Protein AF-A0A453D131-F1 (afdb_monomer_lite)

Foldseek 3Di:
DDDPAPPVQKWKDAPNDTDDPPDDCVVVPNDPPGDIDIDGDDDDDD

Organism: Aegilops tauschii subsp. strangulata (NCBI:txid200361)

Structure (mmCIF, N/CA/C/O backbone):
data_AF-A0A453D131-F1
#
_entry.id   AF-A0A453D131-F1
#
loop_
_atom_site.group_PDB
_atom_site.id
_atom_site.type_symbol
_atom_site.label_atom_id
_atom_site.label_alt_id
_atom_site.label_comp_id
_atom_site.label_asym_id
_atom_site.label_entity_id
_atom_site.label_seq_id
_atom_site.pdbx_PDB_ins_code
_atom_site.Cartn_x
_atom_site.Cartn_y
_atom_site.Cartn_z
_atom_site.occupancy
_atom_site.B_iso_or_equiv
_atom_site.auth_seq_id
_atom_site.auth_comp_id
_atom_site.auth_asym_id
_atom_site.auth_atom_id
_atom_site.pdbx_PDB_model_num
ATOM 1 N N . ASP A 1 1 ? 16.979 -2.195 0.681 1.00 50.62 1 ASP A N 1
ATOM 2 C CA . ASP A 1 1 ? 16.576 -2.453 -0.713 1.00 50.62 1 ASP A CA 1
ATOM 3 C C . ASP A 1 1 ? 16.765 -3.901 -1.107 1.00 50.62 1 ASP A C 1
ATOM 5 O O . ASP A 1 1 ? 17.776 -4.292 -1.674 1.00 50.62 1 ASP A O 1
ATOM 9 N N . LYS A 1 2 ? 15.794 -4.727 -0.734 1.00 65.06 2 LYS A N 1
ATOM 10 C CA . LYS A 1 2 ? 15.651 -6.099 -1.211 1.00 65.06 2 LYS A CA 1
ATOM 11 C C . LYS A 1 2 ? 14.201 -6.237 -1.625 1.00 65.06 2 LYS A C 1
ATOM 13 O O . LYS A 1 2 ? 13.357 -6.214 -0.746 1.00 65.06 2 LYS A O 1
ATOM 18 N N . GLU A 1 3 ? 13.967 -6.312 -2.928 1.00 67.81 3 GLU A N 1
ATOM 19 C CA . GLU A 1 3 ? 12.906 -7.077 -3.592 1.00 67.81 3 GLU A CA 1
ATOM 20 C C . GLU A 1 3 ? 12.978 -6.726 -5.080 1.00 67.81 3 GLU A C 1
ATOM 22 O O . GLU A 1 3 ? 12.702 -5.604 -5.489 1.00 67.81 3 GLU A O 1
ATOM 27 N N . GLY A 1 4 ? 13.455 -7.670 -5.896 1.00 76.25 4 GLY A N 1
ATOM 28 C CA . GLY A 1 4 ? 13.743 -7.487 -7.325 1.00 76.25 4 GLY A CA 1
ATOM 29 C C . GLY A 1 4 ? 12.505 -7.340 -8.214 1.00 76.25 4 GLY A C 1
ATOM 30 O O . GLY A 1 4 ? 12.554 -7.724 -9.378 1.00 76.25 4 GLY A O 1
ATOM 31 N N . ILE A 1 5 ? 11.398 -6.836 -7.668 1.00 76.25 5 ILE A N 1
ATOM 32 C CA . ILE A 1 5 ? 10.136 -6.639 -8.372 1.00 76.25 5 ILE A CA 1
ATOM 33 C C . ILE A 1 5 ? 9.973 -5.139 -8.627 1.00 76.25 5 ILE A C 1
ATOM 35 O O . ILE A 1 5 ? 9.750 -4.388 -7.675 1.00 76.25 5 ILE A O 1
ATOM 39 N N . PRO A 1 6 ? 10.065 -4.688 -9.889 1.00 84.56 6 PRO A N 1
ATOM 40 C CA . PRO A 1 6 ? 9.867 -3.292 -10.249 1.00 84.56 6 PRO A CA 1
ATOM 41 C C . PRO A 1 6 ? 8.551 -2.722 -9.680 1.00 84.56 6 PRO A C 1
ATOM 43 O O . PRO A 1 6 ? 7.521 -3.395 -9.768 1.00 84.56 6 PRO A O 1
ATOM 46 N N . PRO A 1 7 ? 8.541 -1.500 -9.113 1.00 82.62 7 PRO A N 1
ATOM 47 C CA . PRO A 1 7 ? 7.340 -0.904 -8.516 1.00 82.62 7 PRO A CA 1
ATOM 48 C C . PRO A 1 7 ? 6.140 -0.824 -9.467 1.00 82.62 7 PRO A C 1
ATOM 50 O O . PRO A 1 7 ? 4.999 -0.999 -9.059 1.00 82.62 7 PRO A O 1
ATOM 53 N N . ASP A 1 8 ? 6.384 -0.635 -10.762 1.00 84.56 8 ASP A N 1
ATOM 54 C CA . ASP A 1 8 ? 5.346 -0.596 -11.794 1.00 84.56 8 ASP A CA 1
ATOM 55 C C . ASP A 1 8 ? 4.704 -1.973 -12.069 1.00 84.56 8 ASP A C 1
ATOM 57 O O . ASP A 1 8 ? 3.612 -2.065 -12.647 1.00 84.56 8 ASP A O 1
ATOM 61 N N . GLN A 1 9 ? 5.363 -3.048 -11.623 1.00 86.12 9 GLN A N 1
ATOM 62 C CA . GLN A 1 9 ? 4.849 -4.416 -11.633 1.00 86.12 9 GLN A CA 1
ATOM 63 C C . GLN A 1 9 ? 4.073 -4.770 -10.359 1.00 86.12 9 GLN A C 1
ATOM 65 O O . GLN A 1 9 ? 3.506 -5.859 -10.284 1.00 86.12 9 GLN A O 1
ATOM 70 N N . GLN A 1 10 ? 4.000 -3.872 -9.379 1.00 88.38 10 GLN A N 1
ATOM 71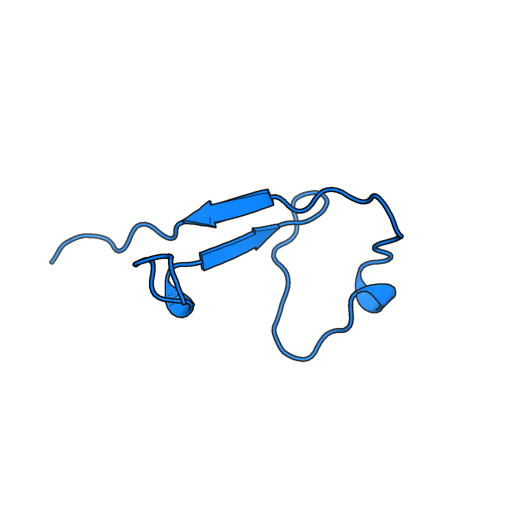 C CA . GLN A 1 10 ? 3.287 -4.079 -8.125 1.00 88.38 10 GLN A CA 1
ATOM 72 C C . GLN A 1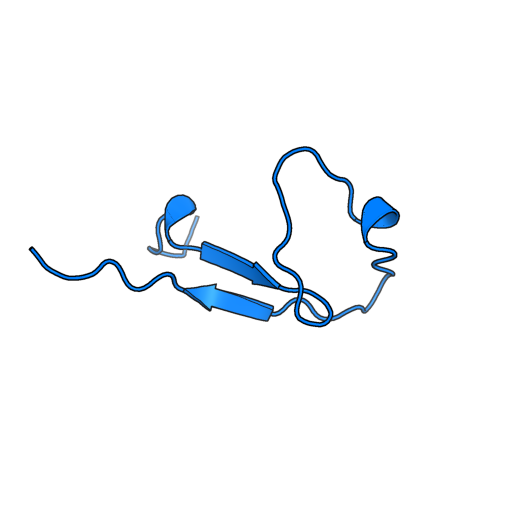 10 ? 1.937 -3.352 -8.131 1.00 88.38 10 GLN A C 1
ATOM 74 O O . GLN A 1 10 ? 1.778 -2.278 -8.712 1.00 88.38 10 GLN A O 1
ATOM 79 N N . ARG A 1 11 ? 0.931 -3.944 -7.486 1.00 91.19 11 ARG A N 1
ATOM 80 C CA . ARG A 1 11 ? -0.359 -3.307 -7.195 1.00 91.19 11 ARG A CA 1
ATOM 81 C C . ARG A 1 11 ? -0.759 -3.611 -5.764 1.00 91.19 11 ARG A C 1
ATOM 83 O O . ARG A 1 11 ? -0.815 -4.776 -5.376 1.00 91.19 11 ARG A O 1
ATOM 90 N N . LEU A 1 12 ? -1.103 -2.573 -5.014 1.00 93.25 12 LEU A N 1
ATOM 91 C CA . LEU A 1 12 ? -1.724 -2.718 -3.702 1.00 93.25 12 LEU A CA 1
ATOM 92 C C . LEU A 1 12 ? -3.243 -2.750 -3.859 1.00 93.25 12 LEU A C 1
ATOM 94 O O . LEU A 1 12 ? -3.814 -1.914 -4.560 1.00 93.25 12 LEU A O 1
ATOM 98 N N . ILE A 1 13 ? -3.885 -3.717 -3.208 1.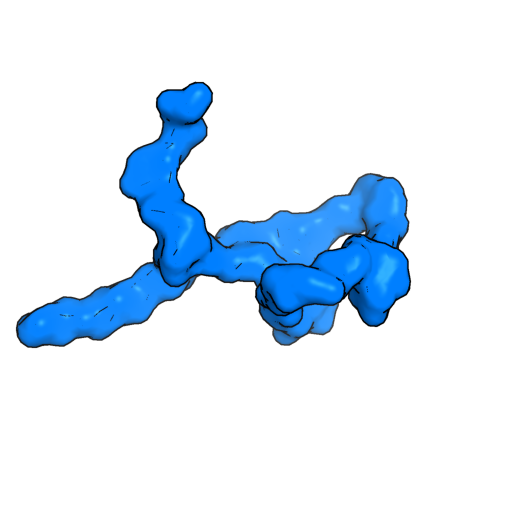00 95.31 13 ILE A N 1
ATOM 99 C CA . ILE A 1 13 ? -5.334 -3.910 -3.212 1.00 95.31 13 ILE A CA 1
ATOM 100 C C . ILE A 1 13 ? -5.863 -3.898 -1.778 1.00 95.31 13 ILE A C 1
ATOM 102 O O . ILE A 1 13 ? -5.378 -4.627 -0.910 1.00 95.31 13 ILE A O 1
ATOM 106 N N . PHE A 1 14 ? -6.921 -3.123 -1.554 1.00 96.56 14 PHE A N 1
ATOM 107 C CA . PHE A 1 14 ? -7.702 -3.112 -0.321 1.00 96.56 14 PHE A CA 1
ATOM 108 C C . PHE A 1 14 ? -9.185 -3.288 -0.641 1.00 96.56 14 PHE A C 1
ATOM 110 O O . PHE A 1 14 ? -9.71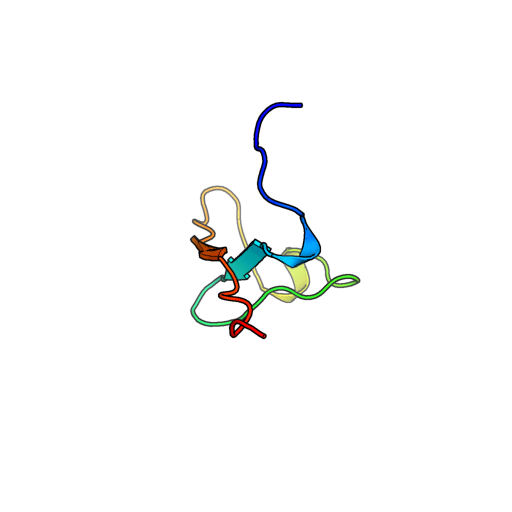1 -2.592 -1.507 1.00 96.56 14 PHE A O 1
ATOM 117 N N . ALA A 1 15 ? -9.866 -4.218 0.035 1.00 95.00 15 ALA A N 1
ATOM 118 C CA . ALA A 1 15 ? -11.299 -4.477 -0.161 1.00 95.00 15 ALA A CA 1
ATOM 119 C C . ALA A 1 15 ? -11.715 -4.616 -1.649 1.00 95.00 15 ALA A C 1
ATOM 121 O O . ALA A 1 15 ? -12.746 -4.100 -2.077 1.00 95.00 15 ALA A O 1
ATOM 122 N N . GLY A 1 16 ? -10.876 -5.271 -2.462 1.00 93.50 16 GLY A N 1
ATOM 123 C CA . GLY A 1 16 ? -11.104 -5.456 -3.902 1.00 93.50 16 GLY A CA 1
ATOM 124 C C . GLY A 1 16 ? -10.815 -4.233 -4.784 1.00 93.50 16 GLY A C 1
ATOM 125 O O . GLY A 1 16 ? -10.995 -4.313 -5.997 1.00 93.50 16 GLY A O 1
ATOM 126 N N . LYS A 1 17 ? -10.346 -3.114 -4.218 1.00 94.50 17 LYS A N 1
ATOM 127 C CA . LYS A 1 17 ? -9.974 -1.896 -4.952 1.00 94.50 17 LYS A CA 1
ATOM 128 C C . LYS A 1 17 ? -8.462 -1.733 -5.010 1.00 94.50 17 LYS A C 1
ATOM 130 O O . LYS A 1 17 ? -7.784 -1.876 -3.995 1.00 94.50 17 LYS A O 1
ATOM 135 N N . GLN A 1 18 ? -7.943 -1.414 -6.193 1.00 94.12 18 GLN A N 1
ATOM 136 C CA . GLN A 1 18 ? -6.545 -1.025 -6.350 1.00 94.12 18 GLN A CA 1
ATOM 137 C C . GLN A 1 18 ? -6.333 0.364 -5.740 1.00 94.12 18 GLN A C 1
ATOM 139 O O . GLN A 1 18 ? -7.163 1.249 -5.939 1.00 94.12 18 GLN A O 1
ATOM 144 N N . LEU A 1 19 ? -5.225 0.553 -5.028 1.00 94.62 19 LEU A N 1
ATOM 145 C CA . LEU A 1 19 ? -4.813 1.876 -4.578 1.00 94.62 19 LEU A CA 1
ATOM 146 C C . LEU A 1 19 ? -4.209 2.674 -5.742 1.00 94.62 19 LEU A C 1
ATOM 148 O O . LEU A 1 19 ? -3.632 2.114 -6.680 1.00 94.62 19 LEU A O 1
ATOM 152 N N . GLU A 1 20 ? -4.369 3.989 -5.667 1.00 93.94 20 GLU A N 1
ATOM 153 C CA . GLU A 1 20 ? -3.935 4.951 -6.680 1.00 93.94 20 GLU A CA 1
ATOM 154 C C . GLU A 1 20 ? -2.924 5.915 -6.066 1.00 93.94 20 GLU A C 1
ATOM 156 O O . GLU A 1 20 ? -3.104 6.365 -4.929 1.00 93.94 20 GLU A O 1
ATOM 161 N N . ASP A 1 21 ? -1.901 6.264 -6.843 1.00 90.31 21 ASP A N 1
ATOM 162 C CA . ASP A 1 21 ? -0.965 7.321 -6.477 1.00 90.31 21 ASP A CA 1
ATOM 163 C C . ASP A 1 21 ? -1.715 8.654 -6.353 1.00 90.31 21 ASP A C 1
ATOM 165 O O . ASP A 1 21 ? -2.580 8.984 -7.166 1.00 90.31 21 ASP A O 1
ATOM 169 N N . GLY A 1 22 ? -1.399 9.427 -5.314 1.00 93.12 22 GLY A N 1
ATOM 170 C CA . GLY A 1 22 ? -2.048 10.713 -5.042 1.00 93.12 22 GLY A CA 1
ATOM 171 C C . GLY A 1 22 ? -3.302 10.641 -4.165 1.00 93.12 22 GLY A C 1
ATOM 172 O O . GLY A 1 22 ? -3.864 11.688 -3.851 1.00 93.12 22 GLY A O 1
ATOM 173 N N . ARG A 1 23 ? -3.715 9.449 -3.713 1.00 96.12 23 ARG A N 1
ATOM 174 C CA . ARG A 1 23 ? -4.720 9.291 -2.649 1.00 96.12 23 ARG A CA 1
ATOM 175 C C . ARG A 1 23 ? -4.082 8.868 -1.333 1.00 96.12 23 ARG A C 1
ATOM 177 O O . ARG A 1 23 ? -3.102 8.128 -1.297 1.00 96.12 23 ARG A O 1
ATOM 184 N N . THR A 1 24 ? -4.660 9.329 -0.235 1.00 96.31 24 THR A N 1
ATOM 185 C CA . THR A 1 24 ? -4.271 8.941 1.119 1.00 96.31 24 THR A CA 1
ATOM 186 C C . THR A 1 24 ? -4.941 7.627 1.523 1.00 96.31 24 THR A C 1
ATOM 188 O O . THR A 1 24 ? -5.964 7.225 0.972 1.00 96.31 24 THR A O 1
ATOM 191 N N . LEU A 1 25 ? -4.406 6.958 2.549 1.00 95.69 25 LEU A N 1
ATOM 192 C CA . LEU A 1 25 ? -5.053 5.778 3.141 1.00 95.69 25 LEU A CA 1
ATOM 193 C C . LEU A 1 25 ? -6.449 6.100 3.711 1.00 95.69 25 LEU A C 1
ATOM 195 O O . LEU A 1 25 ? -7.338 5.247 3.689 1.00 95.69 25 LEU A O 1
ATOM 199 N N . ALA A 1 26 ? -6.654 7.337 4.174 1.00 96.00 26 ALA A N 1
ATOM 200 C CA . ALA A 1 26 ? -7.935 7.806 4.692 1.00 96.00 26 ALA A CA 1
ATOM 201 C C . ALA A 1 26 ? -9.013 7.892 3.598 1.00 96.00 26 ALA A C 1
ATOM 203 O O . ALA A 1 26 ? -10.166 7.570 3.872 1.00 96.00 26 ALA A O 1
ATOM 204 N N . ASP A 1 27 ? -8.641 8.209 2.352 1.00 97.38 27 ASP A N 1
ATOM 205 C CA . ASP A 1 27 ? -9.575 8.242 1.210 1.00 97.38 27 ASP A CA 1
ATOM 206 C C . ASP A 1 27 ? -10.175 6.860 0.896 1.00 97.38 27 ASP A C 1
ATOM 208 O O . ASP A 1 27 ? -11.238 6.752 0.284 1.00 97.38 27 ASP A O 1
ATOM 212 N N . TYR A 1 28 ? -9.507 5.792 1.342 1.00 96.44 28 TYR A N 1
ATOM 213 C CA . TYR A 1 28 ? -9.976 4.407 1.260 1.00 96.44 28 TYR A CA 1
ATOM 214 C C . TYR A 1 28 ? -10.523 3.872 2.591 1.00 96.44 28 TYR A C 1
ATOM 216 O O . TYR A 1 28 ? -10.886 2.698 2.668 1.00 96.44 28 TYR A O 1
ATOM 224 N N . ASN A 1 29 ? -10.587 4.709 3.632 1.00 96.06 29 ASN A N 1
ATOM 225 C CA . ASN A 1 29 ? -10.964 4.337 4.996 1.00 96.06 29 ASN A CA 1
ATOM 226 C C . ASN A 1 29 ? -10.116 3.178 5.568 1.00 96.06 29 ASN A C 1
ATOM 228 O O . ASN A 1 29 ? -10.617 2.324 6.301 1.00 96.06 29 ASN A O 1
ATOM 232 N N . ILE A 1 30 ? -8.828 3.128 5.209 1.00 96.94 30 ILE A N 1
ATOM 233 C CA . ILE A 1 30 ? -7.882 2.125 5.712 1.00 96.94 30 ILE A CA 1
ATOM 234 C C . ILE A 1 30 ? -7.451 2.529 7.121 1.00 96.94 30 ILE A C 1
ATOM 236 O O . ILE A 1 30 ? -6.951 3.633 7.344 1.00 96.94 30 ILE A O 1
ATOM 240 N N . GLN A 1 31 ? -7.628 1.618 8.074 1.00 97.12 31 GLN A N 1
ATOM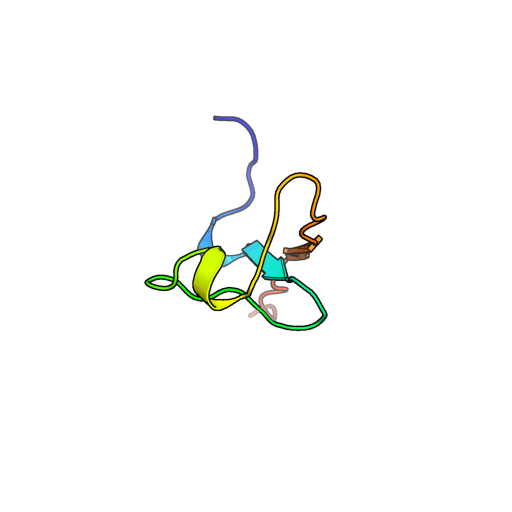 241 C CA . GLN A 1 31 ? -7.284 1.831 9.478 1.00 97.12 31 GLN A CA 1
ATOM 242 C C . GLN A 1 31 ? -6.003 1.082 9.849 1.00 97.12 31 GLN A C 1
ATOM 244 O O . GLN A 1 31 ? -5.498 0.248 9.091 1.00 97.12 31 GLN A O 1
ATOM 249 N N . LYS A 1 32 ? -5.474 1.359 11.045 1.00 96.69 32 LYS A N 1
ATOM 250 C CA . LYS A 1 32 ? -4.406 0.530 11.615 1.00 96.69 32 LYS A CA 1
ATOM 251 C C . LYS A 1 32 ? -4.847 -0.934 11.626 1.00 96.69 32 LYS A C 1
ATOM 253 O O . LYS A 1 32 ? -6.032 -1.216 11.761 1.00 96.69 32 LYS A O 1
ATOM 258 N N . GLU A 1 33 ? -3.885 -1.833 11.432 1.00 96.44 33 GLU A N 1
ATOM 259 C CA . GLU A 1 33 ? -4.106 -3.290 11.400 1.00 96.44 33 GLU A CA 1
ATOM 260 C C . GLU A 1 33 ? -4.945 -3.789 10.207 1.00 96.44 33 GLU A C 1
ATOM 262 O O . GLU A 1 33 ? -5.234 -4.978 10.094 1.00 96.44 33 GLU A O 1
ATOM 267 N N . SER A 1 34 ? -5.279 -2.913 9.252 1.00 96.00 34 SER A N 1
ATOM 268 C CA . SER A 1 34 ? -5.853 -3.335 7.974 1.00 96.00 34 SER A CA 1
ATOM 269 C C . SER A 1 34 ? -4.829 -4.110 7.143 1.00 96.00 34 SER A C 1
ATOM 271 O O . SER A 1 34 ? -3.650 -3.762 7.093 1.00 96.00 34 SER A O 1
ATOM 273 N N . THR A 1 35 ? -5.291 -5.144 6.442 1.00 95.81 35 THR A N 1
ATOM 274 C CA . THR A 1 35 ? -4.448 -5.946 5.545 1.00 95.81 35 THR A CA 1
ATOM 275 C C . THR A 1 35 ? -4.551 -5.439 4.109 1.00 95.81 35 THR A C 1
ATOM 277 O O . THR A 1 35 ? -5.647 -5.320 3.558 1.00 95.81 35 THR A O 1
ATOM 280 N N . LEU A 1 36 ? -3.400 -5.176 3.489 1.00 96.31 36 LEU A N 1
ATOM 281 C CA . LEU A 1 36 ? -3.276 -4.863 2.066 1.00 96.31 36 LEU A CA 1
ATOM 282 C C . LEU A 1 36 ? -2.776 -6.095 1.316 1.00 96.31 36 LEU A C 1
ATOM 284 O O . LEU A 1 36 ? -1.840 -6.757 1.758 1.00 96.31 36 LEU A O 1
ATOM 288 N N . HIS A 1 37 ? -3.377 -6.381 0.166 1.00 95.12 37 HIS A N 1
ATOM 289 C CA . HIS A 1 37 ? -2.926 -7.455 -0.711 1.00 95.12 37 HIS A CA 1
ATOM 290 C C . HIS A 1 37 ? -2.002 -6.870 -1.776 1.00 95.12 37 HIS A C 1
ATOM 292 O O . HIS A 1 37 ? -2.420 -6.020 -2.561 1.00 95.12 37 HIS A O 1
ATOM 298 N N . LEU A 1 38 ? -0.753 -7.329 -1.813 1.00 91.94 38 LEU A N 1
ATOM 299 C CA . LEU A 1 38 ? 0.174 -7.044 -2.902 1.00 91.94 38 LEU A CA 1
ATOM 300 C C . LEU A 1 38 ? -0.038 -8.078 -4.011 1.00 91.94 38 LEU A C 1
ATOM 302 O O . LEU A 1 38 ? 0.102 -9.277 -3.774 1.00 91.94 38 LEU A O 1
ATOM 306 N N . VAL A 1 39 ? -0.363 -7.624 -5.219 1.00 90.88 39 VAL A N 1
ATOM 307 C CA . VAL A 1 39 ? -0.463 -8.488 -6.403 1.00 90.88 39 VAL A CA 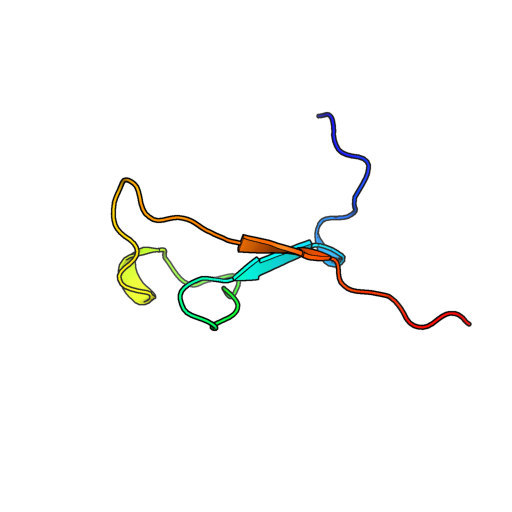1
ATOM 308 C C . VAL A 1 39 ? 0.498 -8.027 -7.489 1.00 90.88 39 VAL A C 1
ATOM 310 O O . VAL A 1 39 ? 0.745 -6.831 -7.659 1.00 90.88 39 VAL A O 1
ATOM 313 N N . LEU A 1 40 ? 1.028 -8.985 -8.247 1.00 89.31 40 LEU A N 1
ATOM 314 C CA . LEU A 1 40 ? 1.948 -8.720 -9.347 1.00 89.31 40 LEU A CA 1
ATOM 315 C C . LEU A 1 40 ? 1.185 -8.539 -10.658 1.00 89.31 40 LEU A C 1
ATOM 317 O O . LEU A 1 40 ? 0.282 -9.310 -10.987 1.00 89.31 40 LEU A O 1
ATOM 321 N N . ARG A 1 41 ? 1.565 -7.527 -11.436 1.00 84.62 41 ARG A N 1
ATOM 322 C CA . ARG A 1 41 ? 1.136 -7.383 -12.827 1.00 84.62 41 ARG A CA 1
ATOM 323 C C . ARG A 1 41 ? 1.928 -8.357 -13.689 1.00 84.62 41 ARG A C 1
ATOM 325 O O . ARG A 1 41 ? 3.130 -8.188 -13.876 1.00 84.62 41 ARG A O 1
ATOM 332 N N . LEU A 1 42 ? 1.237 -9.322 -14.286 1.00 77.25 42 LEU A N 1
ATOM 333 C CA . LEU A 1 42 ? 1.796 -10.093 -15.391 1.00 77.25 42 LEU A CA 1
ATOM 334 C C . LEU A 1 42 ? 1.902 -9.163 -16.605 1.00 77.25 42 LEU A C 1
ATOM 336 O O . LEU A 1 42 ? 0.885 -8.720 -17.141 1.00 77.25 42 LEU A O 1
ATOM 340 N N . ARG A 1 43 ? 3.124 -8.826 -17.031 1.00 74.50 43 ARG A N 1
ATOM 341 C CA . ARG A 1 43 ? 3.323 -8.275 -18.376 1.00 74.50 43 ARG A CA 1
ATOM 342 C C . ARG A 1 43 ? 3.077 -9.427 -19.353 1.00 74.50 43 ARG A C 1
ATOM 344 O O . ARG A 1 43 ? 3.716 -10.468 -19.227 1.00 74.50 43 ARG A O 1
ATOM 351 N N . GLY A 1 44 ? 2.133 -9.263 -20.281 1.00 68.50 44 GLY A N 1
ATOM 352 C CA . GLY A 1 44 ? 2.013 -10.176 -21.417 1.00 68.50 44 GLY A CA 1
ATOM 353 C C . GLY A 1 44 ? 3.348 -10.192 -22.159 1.00 68.50 44 GLY A C 1
ATOM 354 O O . GLY A 1 44 ? 3.908 -9.125 -22.412 1.00 68.50 44 GLY A O 1
ATOM 355 N N . GLY A 1 45 ? 3.893 -11.385 -22.398 1.00 68.19 45 GLY A N 1
ATOM 356 C CA . GLY A 1 45 ? 5.135 -11.548 -23.151 1.00 68.19 45 GLY A CA 1
ATOM 357 C C . GLY A 1 45 ? 5.016 -10.938 -24.548 1.00 68.19 45 GLY A C 1
ATOM 358 O O . GLY A 1 45 ? 3.920 -10.909 -25.109 1.00 68.19 45 GLY A O 1
ATOM 359 N N . LEU A 1 46 ? 6.145 -10.423 -25.043 1.00 51.59 46 LEU A N 1
ATOM 360 C CA . LEU A 1 46 ? 6.356 -10.016 -26.437 1.00 51.59 46 LEU A CA 1
ATOM 361 C C . LEU A 1 46 ? 5.923 -11.110 -27.420 1.00 51.59 46 LEU A C 1
ATOM 363 O O . LEU A 1 46 ? 6.201 -12.294 -27.122 1.00 51.59 46 LEU A O 1
#

InterPro domains:
  IPR000626 Ubiquitin-like domain [PF00240] (1-43)
  IPR000626 Ubiquitin-like domain [PS50053] (1-45)
  IPR019956 Ubiquitin domain [PR00348] (1-21)
  IPR019956 Ubiquitin domain [PR00348] (22-43)
  IPR029071 Ubiquitin-like domain superfamily [SSF54236] (1-45)
  IPR050158 Ubiquitin and ubiquitin-like [PTHR10666] (1-45)

Sequence (46 aa):
DKEGIPPDQQRLIFAGKQLEDGRTLADYNIQKESTLHLVLRLRGGL

Secondary structure (DSSP, 8-state):
----S-GGGEEEEETTEE--TT--TGGGT--TTPPPEEEE--PPP-

Radius of gyration: 12.6 Å; chains: 1; bounding box: 28×22×38 Å

pLDDT: mean 87.58, std 11.94, range [50.62, 97.38]